Protein AF-E0DGV1-F1 (afdb_monomer)

Solvent-accessible surface area (backbone atoms only — not comparable to full-atom values): 4452 Å² total; per-residue (Å²): 132,85,48,76,63,54,54,52,62,71,65,68,62,81,59,56,55,86,63,42,53,63,56,49,32,59,47,50,63,27,57,66,57,51,70,56,52,52,66,86,40,71,64,49,40,48,54,43,52,50,50,55,54,56,32,66,38,82,64,67,53,67,63,76,79,35,44,84,67,69,83,84,125

Radius of gyration: 12.1 Å; Cα contacts (8 Å, |Δi|>4): 60; chains: 1; bounding box: 27×32×27 Å

Mean predicted aligned error: 8.53 Å

Sequence (73 aa):
METLLDDLTQSHAWLARELKEPLLELWVNDGDVFIYPDLGDPIVAIDYANLLAFASRNPVVDLESLRGFHTVS

pLDDT: mean 73.52, std 11.8, range [37.94, 85.31]

Nearest PDB structures (foldseek):
  3lqh-assembly1_A  TM=3.847E-01  e=9.155E+00  Homo sapiens

Foldseek 3Di:
DQDPLNCCLVVVDDDDPVRLLVVLLVQCADCDQHVDDPCVDVVSVVSNVSSCVSCCPPVHHDSVVSHPPPPPD

Secondary structure (DSSP, 8-state):
---HHHHHHHTT----HHHHHHHHHHHHT-IIIIIS--TTSHHHHHHHHHHHHHHHSSSP--HHHHTT-----

Organism: NCBI:txid553207

Structure (mmCIF, N/CA/C/O backbone):
data_AF-E0DGV1-F1
#
_entry.id   AF-E0DGV1-F1
#
loop_
_atom_site.group_PDB
_atom_site.id
_atom_site.type_symbol
_atom_site.label_atom_id
_atom_site.label_alt_id
_atom_site.label_comp_id
_atom_site.label_asym_id
_atom_site.label_entity_id
_atom_site.label_seq_id
_atom_site.pdbx_PDB_ins_code
_atom_site.Cartn_x
_atom_site.Cartn_y
_atom_site.Cartn_z
_atom_site.occupancy
_atom_site.B_iso_or_equiv
_atom_site.auth_seq_id
_atom_site.auth_comp_id
_atom_site.auth_asym_id
_atom_site.auth_atom_id
_atom_site.pdbx_PDB_model_num
ATOM 1 N N . MET A 1 1 ? 17.222 -8.951 0.196 1.00 44.88 1 MET A N 1
ATOM 2 C CA . MET A 1 1 ? 16.793 -7.902 1.135 1.00 44.88 1 MET A CA 1
ATOM 3 C C . MET A 1 1 ? 15.288 -8.016 1.154 1.00 44.88 1 MET A C 1
ATOM 5 O O . MET A 1 1 ? 14.674 -7.679 0.157 1.00 44.88 1 MET A O 1
ATOM 9 N N . GLU A 1 2 ? 14.746 -8.683 2.169 1.00 51.09 2 GLU A N 1
ATOM 10 C CA . GLU A 1 2 ? 13.296 -8.845 2.336 1.00 51.09 2 GLU A CA 1
ATOM 11 C C . GLU A 1 2 ? 12.710 -7.467 2.641 1.00 51.09 2 GLU A C 1
ATOM 13 O O . GLU A 1 2 ? 13.200 -6.777 3.540 1.00 51.09 2 GLU A O 1
ATOM 18 N N . THR A 1 3 ? 11.741 -7.020 1.844 1.00 61.72 3 THR A N 1
ATOM 19 C CA . THR A 1 3 ? 11.038 -5.768 2.116 1.00 61.72 3 THR A CA 1
ATOM 20 C C . THR A 1 3 ? 10.042 -6.013 3.246 1.00 61.72 3 THR A C 1
ATOM 22 O O . THR A 1 3 ? 9.526 -7.117 3.413 1.00 61.72 3 THR A O 1
ATOM 25 N N . LEU A 1 4 ? 9.745 -4.978 4.037 1.00 66.56 4 LEU A N 1
ATOM 26 C CA . LEU A 1 4 ? 8.716 -5.052 5.084 1.00 66.56 4 LEU A CA 1
ATOM 27 C C . LEU A 1 4 ? 7.355 -5.505 4.508 1.00 66.56 4 LEU A C 1
ATOM 29 O O . LEU A 1 4 ? 6.538 -6.093 5.211 1.00 66.56 4 LEU A O 1
ATOM 33 N N . LEU A 1 5 ? 7.120 -5.239 3.218 1.00 64.81 5 LEU A N 1
ATOM 34 C CA . LEU A 1 5 ? 5.927 -5.660 2.490 1.00 64.81 5 LEU A CA 1
ATOM 35 C C . LEU A 1 5 ? 5.923 -7.155 2.179 1.00 64.81 5 LEU A C 1
ATOM 37 O O . LEU A 1 5 ? 4.856 -7.764 2.229 1.00 64.81 5 LEU A O 1
ATOM 41 N N . ASP A 1 6 ? 7.080 -7.746 1.876 1.00 63.25 6 ASP A N 1
ATOM 42 C CA . ASP A 1 6 ? 7.190 -9.183 1.620 1.00 63.25 6 ASP A CA 1
ATOM 43 C C . ASP A 1 6 ? 6.879 -9.983 2.896 1.00 63.25 6 ASP A C 1
ATOM 45 O O . ASP A 1 6 ? 6.042 -10.884 2.859 1.00 63.25 6 ASP A O 1
ATOM 49 N N . ASP A 1 7 ? 7.406 -9.560 4.054 1.00 66.75 7 ASP A N 1
ATOM 50 C CA . ASP A 1 7 ? 7.113 -10.182 5.358 1.00 66.75 7 ASP A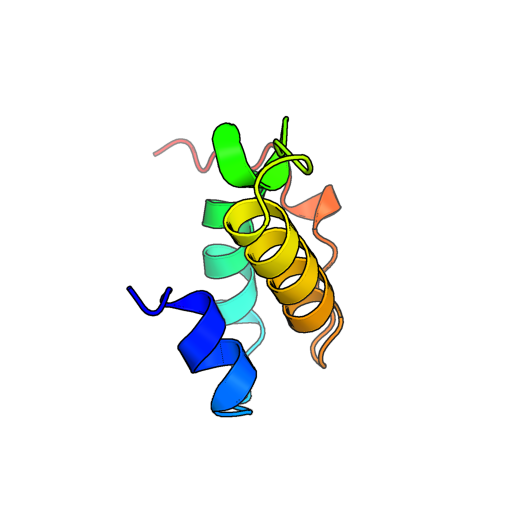 CA 1
ATOM 51 C C . ASP A 1 7 ? 5.623 -10.053 5.740 1.00 66.75 7 ASP A C 1
ATOM 53 O O . ASP A 1 7 ? 4.970 -11.035 6.099 1.00 66.75 7 ASP A O 1
ATOM 57 N N . LEU A 1 8 ? 5.019 -8.871 5.558 1.00 63.62 8 LEU A N 1
ATOM 58 C CA . LEU A 1 8 ? 3.586 -8.661 5.813 1.00 63.62 8 LEU A CA 1
ATOM 59 C C . LEU A 1 8 ? 2.685 -9.455 4.850 1.00 63.62 8 LEU A C 1
ATOM 61 O O . LEU A 1 8 ? 1.605 -9.914 5.241 1.00 63.62 8 LEU A O 1
ATOM 65 N N . THR A 1 9 ? 3.124 -9.649 3.605 1.00 61.41 9 THR A N 1
ATOM 66 C CA . THR A 1 9 ? 2.388 -10.422 2.594 1.00 61.41 9 THR A CA 1
ATOM 67 C C . THR A 1 9 ? 2.482 -11.926 2.867 1.00 61.41 9 THR A C 1
ATOM 69 O O . THR A 1 9 ? 1.464 -12.625 2.794 1.00 61.41 9 THR A O 1
ATOM 72 N N . GLN A 1 10 ? 3.665 -12.425 3.244 1.00 62.75 10 GLN A N 1
ATOM 73 C CA . GLN A 1 10 ? 3.909 -13.840 3.546 1.00 62.75 10 GLN A CA 1
ATOM 74 C C . GLN A 1 10 ? 3.337 -14.276 4.901 1.00 62.75 10 GLN A C 1
ATOM 76 O O . GLN A 1 10 ? 2.829 -15.392 5.022 1.00 62.75 10 GLN A O 1
ATOM 81 N N . SER A 1 11 ? 3.342 -13.398 5.907 1.00 61.03 11 SER A N 1
ATOM 82 C CA . SER A 1 11 ? 2.893 -13.719 7.269 1.00 61.03 11 SER A CA 1
ATOM 83 C C . SER A 1 11 ? 1.367 -13.865 7.394 1.00 61.03 11 SER A C 1
ATOM 85 O O . SER A 1 11 ? 0.855 -14.311 8.421 1.00 61.03 11 SER A O 1
ATOM 87 N N . HIS A 1 12 ? 0.593 -13.532 6.347 1.00 55.75 12 HIS A N 1
ATOM 88 C CA . HIS A 1 12 ? -0.878 -13.575 6.386 1.00 55.75 12 HIS A CA 1
ATOM 89 C C . HIS A 1 12 ? -1.480 -12.742 7.539 1.00 55.75 12 HIS A C 1
ATOM 91 O O . HIS A 1 12 ? -2.640 -12.935 7.916 1.00 55.75 12 HIS A O 1
ATOM 97 N N . ALA A 1 13 ? -0.707 -11.801 8.085 1.00 62.50 13 ALA A N 1
ATOM 98 C CA . ALA A 1 13 ? -1.082 -11.013 9.241 1.00 62.50 13 ALA A CA 1
ATOM 99 C C . ALA A 1 13 ? -2.259 -10.098 8.879 1.00 62.50 13 ALA A C 1
ATOM 101 O O . ALA A 1 13 ? -2.160 -9.211 8.030 1.00 62.50 13 ALA A O 1
ATOM 102 N N . TRP A 1 14 ? -3.408 -10.328 9.512 1.00 64.75 14 TRP A N 1
ATOM 103 C CA . TRP A 1 14 ? -4.536 -9.409 9.425 1.00 64.75 14 TRP A CA 1
ATOM 104 C C . TRP A 1 14 ? -4.190 -8.122 10.171 1.00 64.75 14 TRP A C 1
ATOM 106 O O . TRP A 1 14 ? -4.200 -8.082 11.400 1.00 64.75 14 TRP A O 1
ATOM 116 N N . LEU A 1 15 ? -3.890 -7.064 9.418 1.00 71.56 15 LEU A N 1
ATOM 117 C CA . LEU A 1 15 ? -3.757 -5.717 9.955 1.00 71.56 15 LEU A CA 1
ATOM 118 C C . LEU A 1 15 ? -5.147 -5.066 10.036 1.00 71.56 15 LEU A C 1
ATOM 120 O O . LEU A 1 15 ? -5.925 -5.119 9.079 1.00 71.56 15 LEU A O 1
ATOM 124 N N . ALA A 1 16 ? -5.469 -4.444 11.172 1.00 78.50 16 ALA A N 1
ATOM 125 C CA . ALA A 1 16 ? -6.691 -3.651 11.301 1.00 78.50 16 ALA A CA 1
ATOM 126 C C . ALA A 1 16 ? -6.677 -2.476 10.305 1.00 78.50 16 ALA A C 1
ATOM 128 O O . ALA A 1 16 ? -5.609 -1.950 9.984 1.00 78.50 16 ALA A O 1
ATOM 129 N N . ARG A 1 17 ? -7.858 -2.039 9.839 1.00 78.75 17 ARG A N 1
ATOM 130 C CA . ARG A 1 17 ? -7.993 -0.957 8.842 1.00 78.75 17 ARG A CA 1
ATOM 131 C C . ARG A 1 17 ? -7.207 0.298 9.235 1.00 78.75 17 ARG A C 1
ATOM 133 O O . ARG A 1 17 ? -6.460 0.822 8.421 1.00 78.75 17 ARG A O 1
ATOM 140 N N . GLU A 1 18 ? -7.317 0.684 10.505 1.00 82.06 18 GLU A N 1
ATOM 141 C CA . GLU A 1 18 ? -6.683 1.869 11.099 1.00 82.06 18 GLU A CA 1
ATOM 142 C C . GLU A 1 18 ? -5.150 1.848 11.023 1.00 82.06 18 GLU A C 1
ATOM 144 O O . GLU A 1 18 ? -4.517 2.896 11.017 1.00 82.06 18 GLU A O 1
ATOM 149 N N . LEU A 1 19 ? -4.541 0.661 10.950 1.00 82.12 19 LEU A N 1
ATOM 150 C CA . LEU A 1 19 ? -3.096 0.498 10.772 1.00 82.12 19 LEU A CA 1
ATOM 151 C C . LEU A 1 19 ? -2.719 0.317 9.297 1.00 82.12 19 LEU A C 1
ATOM 153 O O . LEU A 1 19 ? -1.595 0.606 8.898 1.00 82.12 19 LEU A O 1
ATOM 157 N N . LYS A 1 20 ? -3.658 -0.172 8.484 1.00 81.56 20 LYS A N 1
ATOM 158 C CA . LYS A 1 20 ? -3.465 -0.453 7.062 1.00 81.56 20 LYS A CA 1
ATOM 159 C C . LYS A 1 20 ? -3.494 0.819 6.219 1.00 81.56 20 LYS A C 1
ATOM 161 O O . LYS A 1 20 ? -2.679 0.951 5.315 1.00 81.56 20 LYS A O 1
ATOM 166 N N . GLU A 1 21 ? -4.405 1.740 6.521 1.00 83.12 21 GLU A N 1
ATOM 167 C CA . GLU A 1 21 ? -4.528 3.033 5.835 1.00 83.12 21 GLU A CA 1
ATOM 168 C C . GLU A 1 21 ? -3.236 3.875 5.892 1.00 83.12 21 GLU A C 1
ATOM 170 O O . GLU A 1 21 ? -2.725 4.185 4.818 1.00 83.12 21 GLU A O 1
ATOM 175 N N . PRO A 1 22 ? -2.625 4.169 7.060 1.00 82.25 22 PRO A N 1
ATOM 176 C CA . PRO A 1 22 ? -1.393 4.968 7.111 1.00 82.25 22 PRO A CA 1
ATOM 177 C C . PRO A 1 22 ? -0.188 4.257 6.481 1.00 82.25 22 PRO A C 1
ATOM 179 O O . PRO A 1 22 ? 0.712 4.903 5.947 1.00 82.25 22 PRO A O 1
ATOM 182 N N . LEU A 1 23 ? -0.163 2.921 6.518 1.00 79.38 23 LEU A N 1
ATOM 183 C CA . LEU A 1 23 ? 0.900 2.148 5.885 1.00 79.38 23 LEU A CA 1
ATOM 184 C C . LEU A 1 23 ? 0.780 2.204 4.358 1.00 79.38 23 LEU A C 1
ATOM 186 O O . LEU A 1 23 ? 1.772 2.444 3.686 1.00 79.38 23 LEU A O 1
ATOM 190 N N . LEU A 1 24 ? -0.427 2.057 3.806 1.00 82.31 24 LEU A N 1
ATOM 191 C CA . LEU A 1 24 ? -0.669 2.212 2.369 1.00 82.31 24 LEU A CA 1
ATOM 192 C C . LEU A 1 24 ? -0.491 3.661 1.895 1.00 82.31 24 LEU A C 1
ATOM 194 O O . LEU A 1 24 ? -0.006 3.864 0.787 1.00 82.31 24 LEU A O 1
ATOM 198 N N . GLU A 1 25 ? -0.829 4.655 2.722 1.00 84.75 25 GLU A N 1
ATOM 199 C CA . GLU A 1 25 ? -0.613 6.080 2.429 1.00 84.75 25 GLU A CA 1
ATOM 200 C C . GLU A 1 25 ? 0.873 6.393 2.209 1.00 84.75 25 GLU A C 1
ATOM 202 O O . GLU A 1 25 ? 1.226 7.091 1.260 1.00 84.75 25 GLU A O 1
ATOM 207 N N . LEU A 1 26 ? 1.766 5.843 3.036 1.00 82.06 26 LEU A N 1
ATOM 208 C CA . LEU A 1 26 ? 3.205 6.057 2.867 1.00 82.06 26 LEU A CA 1
ATOM 209 C C . LEU A 1 26 ? 3.711 5.517 1.518 1.00 82.06 26 LEU A C 1
ATOM 211 O O . LEU A 1 26 ? 4.570 6.127 0.894 1.00 82.06 26 LEU A O 1
ATOM 215 N N . TRP A 1 27 ? 3.160 4.393 1.064 1.00 77.81 27 TRP A N 1
ATOM 216 C CA . TRP A 1 27 ? 3.615 3.696 -0.139 1.00 77.81 27 TRP A CA 1
ATOM 217 C C . TRP A 1 27 ? 2.979 4.253 -1.415 1.00 77.81 27 TRP A C 1
ATOM 219 O O . TRP A 1 27 ? 3.647 4.364 -2.434 1.00 77.81 27 TRP A O 1
ATOM 229 N N . VAL A 1 28 ? 1.699 4.641 -1.372 1.00 79.06 28 VAL A N 1
ATOM 230 C CA . VAL A 1 28 ? 0.987 5.222 -2.527 1.00 79.06 28 VAL A CA 1
ATOM 231 C C . VAL A 1 28 ? 1.513 6.615 -2.891 1.00 79.06 28 VAL A C 1
ATOM 233 O O . VAL A 1 28 ? 1.406 7.039 -4.040 1.00 79.06 28 VAL A O 1
ATOM 236 N N . ASN A 1 29 ? 2.077 7.327 -1.911 1.00 76.75 29 ASN A N 1
ATOM 237 C CA . ASN A 1 29 ? 2.715 8.627 -2.106 1.00 76.75 29 ASN A CA 1
ATOM 238 C C . ASN A 1 29 ? 4.232 8.508 -2.351 1.00 76.75 29 ASN A C 1
ATOM 240 O O . ASN A 1 29 ? 4.889 9.527 -2.567 1.00 76.75 29 ASN A O 1
ATOM 244 N N . ASP A 1 30 ? 4.788 7.292 -2.354 1.00 75.69 30 ASP A N 1
ATOM 245 C CA . ASP A 1 30 ? 6.177 7.063 -2.735 1.00 75.69 30 ASP A CA 1
ATOM 246 C C . ASP A 1 30 ? 6.329 7.124 -4.265 1.00 75.69 30 ASP A C 1
ATOM 248 O O . ASP A 1 30 ? 5.667 6.408 -5.030 1.00 75.69 30 ASP A O 1
ATOM 252 N N . GLY A 1 31 ? 7.180 8.048 -4.716 1.00 66.38 31 GLY A N 1
ATOM 253 C CA . GLY A 1 31 ? 7.334 8.389 -6.127 1.00 66.38 31 GLY A CA 1
ATOM 254 C C . GLY A 1 31 ? 7.936 7.269 -6.973 1.00 66.38 31 GLY A C 1
ATOM 255 O O . GLY A 1 31 ? 7.516 7.086 -8.118 1.00 66.38 31 GLY A O 1
ATOM 256 N N . ASP A 1 32 ? 8.873 6.518 -6.396 1.00 63.44 32 ASP A N 1
ATOM 257 C CA . ASP A 1 32 ? 9.609 5.445 -7.067 1.00 63.44 32 ASP A CA 1
ATOM 258 C C . ASP 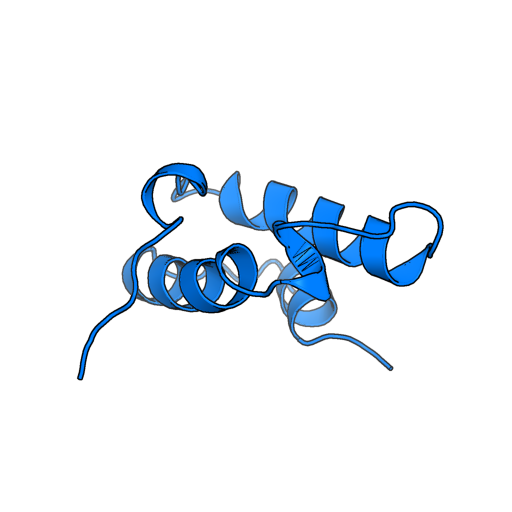A 1 32 ? 8.794 4.145 -7.128 1.00 63.44 32 ASP A C 1
ATOM 260 O O . ASP A 1 32 ? 8.918 3.376 -8.081 1.00 63.44 32 ASP A O 1
ATOM 264 N N . VAL A 1 33 ? 7.926 3.903 -6.139 1.00 62.12 33 VAL A N 1
ATOM 265 C CA . VAL A 1 33 ? 7.209 2.623 -6.011 1.00 62.12 33 VAL A CA 1
ATOM 266 C C . VAL A 1 33 ? 5.795 2.656 -6.598 1.00 62.12 33 VAL A C 1
ATOM 268 O O . VAL A 1 33 ? 5.340 1.635 -7.117 1.00 62.12 33 VAL A O 1
ATOM 271 N N . PHE A 1 34 ? 5.078 3.787 -6.544 1.00 67.75 34 PHE A N 1
ATOM 272 C CA . PHE A 1 34 ? 3.660 3.814 -6.941 1.00 67.75 34 PHE A CA 1
ATOM 273 C C . PHE A 1 34 ? 3.276 4.887 -7.962 1.00 67.75 34 PHE A C 1
ATOM 275 O O . PHE A 1 34 ? 2.393 4.647 -8.788 1.00 67.75 34 PHE A O 1
ATOM 282 N N . ILE A 1 35 ? 3.930 6.052 -7.955 1.00 69.31 35 ILE A N 1
ATOM 283 C CA . ILE A 1 35 ? 3.609 7.136 -8.903 1.00 69.31 35 ILE A CA 1
ATOM 284 C C . ILE A 1 35 ? 4.210 6.853 -10.285 1.00 69.31 35 ILE A C 1
ATOM 286 O O . ILE A 1 35 ? 3.553 7.087 -11.302 1.00 69.31 35 ILE A O 1
ATOM 290 N N . TYR A 1 36 ? 5.443 6.344 -10.326 1.00 73.31 36 TYR A N 1
ATOM 291 C CA . TYR A 1 36 ? 6.141 5.988 -11.560 1.00 73.31 36 TYR A CA 1
ATOM 292 C C . TYR A 1 36 ? 6.915 4.665 -11.400 1.00 73.31 36 TYR A C 1
ATOM 294 O O . TYR A 1 36 ? 8.141 4.660 -11.479 1.00 73.31 36 TYR A O 1
ATOM 302 N N . PRO A 1 37 ? 6.221 3.532 -11.163 1.00 75.56 37 PRO A N 1
ATOM 303 C CA . PRO A 1 37 ? 6.896 2.262 -10.932 1.00 75.56 37 PRO A CA 1
ATOM 304 C C . PRO A 1 37 ? 7.709 1.843 -12.162 1.00 75.56 37 PRO A C 1
ATOM 306 O O . PRO A 1 37 ? 7.159 1.690 -13.259 1.00 75.56 37 PRO A O 1
ATOM 309 N N . ASP A 1 38 ? 9.007 1.597 -11.977 1.00 81.44 38 ASP A N 1
ATOM 310 C CA . ASP A 1 38 ? 9.838 0.949 -12.992 1.00 81.44 38 ASP A CA 1
ATOM 311 C C . ASP A 1 38 ? 9.513 -0.549 -13.038 1.00 81.44 38 ASP A C 1
ATOM 313 O O . ASP A 1 38 ? 10.179 -1.385 -12.442 1.00 81.44 38 ASP A O 1
ATOM 317 N N . LEU A 1 39 ? 8.444 -0.906 -13.753 1.00 80.25 39 LEU A N 1
ATOM 318 C CA . LEU A 1 39 ? 8.019 -2.305 -13.913 1.00 80.25 39 LEU A CA 1
ATOM 319 C C . LEU A 1 39 ? 9.016 -3.156 -14.728 1.00 80.25 39 LEU A C 1
ATOM 321 O O . LEU A 1 39 ? 8.791 -4.353 -14.915 1.00 80.25 39 LEU A O 1
ATOM 325 N N . GLY A 1 40 ? 10.082 -2.542 -15.256 1.00 84.19 40 GLY A N 1
ATOM 326 C CA . GLY A 1 40 ? 11.222 -3.240 -15.842 1.00 84.19 40 GLY A CA 1
ATOM 327 C C . GLY A 1 40 ? 12.128 -3.865 -14.781 1.00 84.19 40 GLY A C 1
ATOM 328 O O . GLY A 1 40 ? 12.767 -4.885 -15.054 1.00 84.19 40 GLY A O 1
ATOM 329 N N . ASP A 1 41 ? 12.137 -3.304 -13.572 1.00 84.50 41 ASP A N 1
ATOM 330 C CA . ASP A 1 41 ? 12.792 -3.883 -12.415 1.00 84.50 41 ASP A CA 1
ATOM 331 C C . ASP A 1 41 ? 11.888 -4.942 -11.744 1.00 84.50 41 ASP A C 1
ATOM 333 O O . ASP A 1 41 ? 10.754 -4.661 -11.334 1.00 84.50 41 ASP A O 1
ATOM 337 N N . PRO A 1 42 ? 12.361 -6.195 -11.616 1.00 82.62 42 PRO A N 1
ATOM 338 C CA . PRO A 1 42 ? 11.553 -7.274 -11.061 1.00 82.62 42 PRO A CA 1
ATOM 339 C C . PRO A 1 42 ? 11.230 -7.083 -9.574 1.00 82.62 42 PRO A C 1
ATOM 341 O O . PRO A 1 42 ? 10.243 -7.648 -9.113 1.00 82.62 42 PRO A O 1
ATOM 344 N N . ILE A 1 43 ? 12.024 -6.315 -8.821 1.00 81.94 43 ILE A N 1
ATOM 345 C CA . ILE A 1 43 ? 11.770 -6.045 -7.400 1.00 81.94 43 ILE A CA 1
ATOM 346 C C . ILE A 1 43 ? 10.610 -5.055 -7.285 1.00 81.94 43 ILE A C 1
ATOM 348 O O . ILE A 1 43 ? 9.635 -5.343 -6.594 1.00 81.94 43 ILE A O 1
ATOM 352 N N . VAL A 1 44 ? 10.654 -3.959 -8.048 1.00 80.69 44 VAL A N 1
ATOM 353 C CA . VAL A 1 44 ? 9.571 -2.961 -8.089 1.00 80.69 44 VAL A CA 1
ATOM 354 C C . VAL A 1 44 ? 8.255 -3.591 -8.551 1.00 80.69 44 VAL A C 1
ATOM 356 O O . VAL A 1 44 ? 7.203 -3.344 -7.960 1.00 80.69 44 VAL A O 1
ATOM 359 N N . ALA A 1 45 ? 8.296 -4.465 -9.561 1.00 83.69 45 ALA A N 1
ATOM 360 C CA . ALA A 1 45 ? 7.110 -5.181 -10.028 1.00 83.69 45 ALA A CA 1
ATOM 361 C C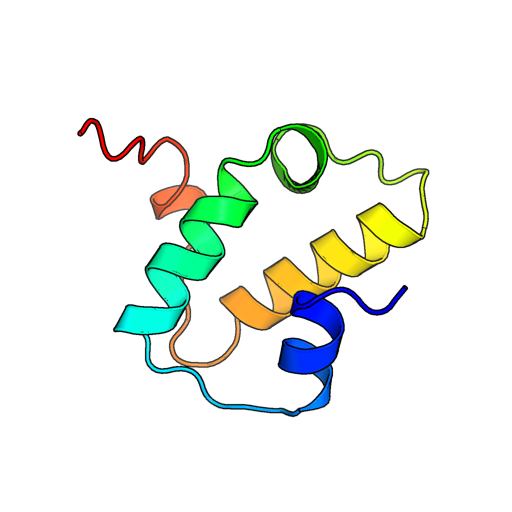 . ALA A 1 45 ? 6.486 -6.087 -8.944 1.00 83.69 45 ALA A C 1
ATOM 363 O O . ALA A 1 45 ? 5.258 -6.180 -8.852 1.00 83.69 45 ALA A O 1
ATOM 364 N N . ILE A 1 46 ? 7.312 -6.741 -8.117 1.00 83.56 46 ILE A N 1
ATOM 365 C CA . ILE A 1 46 ? 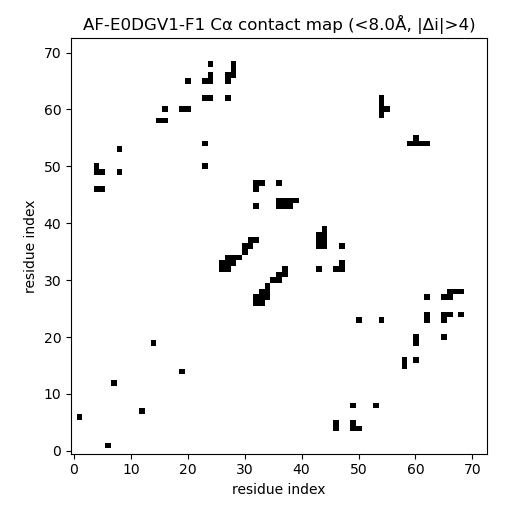6.851 -7.579 -6.999 1.00 83.56 46 ILE A CA 1
ATOM 366 C C . ILE A 1 46 ? 6.256 -6.715 -5.885 1.00 83.56 46 ILE A C 1
ATOM 368 O O . ILE A 1 46 ? 5.142 -6.997 -5.441 1.00 83.56 46 ILE A O 1
ATOM 372 N N . ASP A 1 47 ? 6.940 -5.647 -5.468 1.00 79.06 47 ASP A N 1
ATOM 373 C CA . ASP A 1 47 ? 6.438 -4.742 -4.427 1.00 79.06 47 ASP A CA 1
ATOM 374 C C . ASP A 1 47 ? 5.105 -4.094 -4.846 1.00 79.06 47 ASP A C 1
ATOM 376 O O . ASP A 1 47 ? 4.160 -4.046 -4.055 1.00 79.06 47 ASP A O 1
ATOM 380 N N . TYR A 1 48 ? 4.967 -3.696 -6.115 1.00 80.81 48 TYR A N 1
ATOM 381 C CA . TYR A 1 48 ? 3.716 -3.157 -6.655 1.00 80.81 48 TYR A CA 1
ATOM 382 C C . TYR A 1 48 ? 2.566 -4.179 -6.605 1.00 80.81 48 TYR A C 1
ATOM 384 O O . TYR A 1 48 ? 1.454 -3.867 -6.167 1.00 80.81 48 TYR A O 1
ATOM 392 N N . ALA A 1 49 ? 2.825 -5.428 -7.006 1.00 84.12 49 ALA A N 1
ATOM 393 C CA . ALA A 1 49 ? 1.833 -6.501 -6.943 1.00 84.12 49 ALA A CA 1
ATOM 394 C C . ALA A 1 49 ? 1.429 -6.832 -5.495 1.00 84.12 49 ALA A C 1
ATOM 396 O O . ALA A 1 49 ? 0.240 -7.014 -5.204 1.00 84.12 49 ALA A O 1
ATOM 397 N N . ASN A 1 50 ? 2.400 -6.858 -4.580 1.00 81.75 50 ASN A N 1
ATOM 398 C CA . ASN A 1 50 ? 2.176 -7.068 -3.154 1.00 81.75 50 ASN A CA 1
ATOM 399 C C . ASN A 1 50 ? 1.319 -5.945 -2.554 1.00 81.75 50 ASN A C 1
ATOM 401 O O . ASN A 1 50 ? 0.392 -6.227 -1.793 1.00 81.75 50 ASN A O 1
ATOM 405 N N . LEU A 1 51 ? 1.543 -4.688 -2.952 1.00 80.19 51 LEU A N 1
ATOM 406 C CA . LEU A 1 51 ? 0.754 -3.554 -2.476 1.00 80.19 51 LEU A CA 1
ATOM 407 C C . LEU A 1 51 ? -0.720 -3.679 -2.889 1.00 80.19 51 LEU A C 1
ATOM 409 O O . LEU A 1 51 ? -1.616 -3.533 -2.054 1.00 80.19 51 LEU A O 1
ATOM 413 N N . LEU A 1 52 ? -0.984 -4.013 -4.156 1.00 83.19 52 LEU A N 1
ATOM 414 C CA . LEU A 1 52 ? -2.343 -4.234 -4.661 1.00 83.19 52 LEU A CA 1
ATOM 415 C C . LEU A 1 52 ? -3.036 -5.400 -3.942 1.00 83.19 52 LEU A C 1
ATOM 417 O O . LEU A 1 52 ? -4.211 -5.301 -3.564 1.00 83.19 52 LEU A O 1
ATOM 421 N N . ALA A 1 53 ? -2.311 -6.499 -3.722 1.00 83.50 53 ALA A N 1
ATOM 422 C CA . ALA A 1 53 ? -2.817 -7.657 -2.996 1.00 83.50 53 ALA A CA 1
ATOM 423 C C . ALA A 1 53 ? -3.133 -7.310 -1.534 1.00 83.50 53 ALA A C 1
ATOM 425 O O . ALA A 1 53 ? -4.186 -7.697 -1.019 1.00 83.50 53 ALA A O 1
ATOM 426 N N . PHE A 1 54 ? -2.263 -6.543 -0.876 1.00 81.00 54 PHE A N 1
ATOM 427 C CA . PHE A 1 54 ? -2.464 -6.094 0.494 1.00 81.00 54 PHE A CA 1
ATOM 428 C C . PHE A 1 54 ? -3.671 -5.159 0.597 1.00 81.00 54 PHE A C 1
ATOM 430 O O . PHE A 1 54 ? -4.550 -5.402 1.425 1.00 81.00 54 PHE A O 1
ATOM 437 N N . ALA A 1 55 ? -3.794 -4.165 -0.289 1.00 83.94 55 ALA A N 1
ATOM 438 C CA . ALA A 1 55 ? -4.933 -3.246 -0.366 1.00 83.94 55 ALA A CA 1
ATOM 439 C C . ALA A 1 55 ? -6.273 -3.974 -0.555 1.00 83.94 55 ALA A C 1
ATOM 441 O O . ALA A 1 55 ? -7.249 -3.659 0.132 1.00 83.94 55 ALA A O 1
ATOM 442 N N . SER A 1 56 ? -6.285 -5.023 -1.378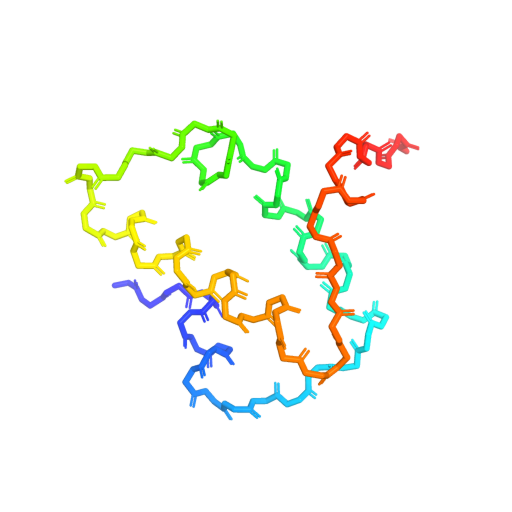 1.00 85.31 56 SER A N 1
ATOM 443 C CA . SER A 1 56 ? -7.474 -5.826 -1.694 1.00 85.31 56 SER A CA 1
ATOM 444 C C . SER A 1 56 ? -7.880 -6.827 -0.601 1.00 85.31 56 SER A C 1
ATOM 446 O O . SER A 1 56 ? -8.974 -7.388 -0.659 1.00 85.31 56 SER A O 1
ATOM 448 N N . ARG A 1 57 ? -7.039 -7.077 0.414 1.00 82.06 57 ARG A N 1
ATOM 449 C CA . ARG A 1 57 ? -7.393 -7.954 1.548 1.00 82.06 57 ARG A CA 1
ATOM 450 C C . ARG A 1 57 ? -8.337 -7.256 2.520 1.00 82.06 57 ARG A C 1
ATOM 452 O O . ARG A 1 57 ? -8.162 -6.079 2.804 1.00 82.06 57 ARG A O 1
ATOM 459 N N . ASN A 1 58 ? -9.301 -7.985 3.081 1.00 75.25 58 ASN A N 1
ATOM 460 C CA . ASN A 1 58 ? -10.276 -7.415 4.010 1.00 75.25 58 ASN A CA 1
ATOM 461 C C . ASN A 1 58 ? -9.590 -6.942 5.314 1.00 75.25 58 ASN A C 1
ATOM 463 O O . ASN A 1 58 ? -8.904 -7.756 5.934 1.00 75.25 58 ASN A O 1
ATOM 467 N N . PRO A 1 59 ? -9.772 -5.683 5.756 1.00 82.31 59 PRO A N 1
ATOM 468 C CA . PRO A 1 59 ? -10.634 -4.644 5.182 1.00 82.31 59 PRO A CA 1
ATOM 469 C C . PRO A 1 59 ? -10.036 -4.019 3.915 1.00 82.31 59 PRO A C 1
ATOM 471 O O . PRO A 1 59 ? -8.897 -3.556 3.931 1.00 82.31 59 PRO A O 1
ATOM 474 N N . VAL A 1 60 ? -10.812 -4.004 2.826 1.00 84.12 60 VAL A N 1
ATOM 475 C CA . VAL A 1 60 ? -10.387 -3.429 1.538 1.00 84.12 60 VAL A CA 1
ATOM 476 C C . VAL A 1 60 ? -10.138 -1.931 1.699 1.00 84.12 60 VAL A C 1
ATOM 478 O O . VAL A 1 60 ? -1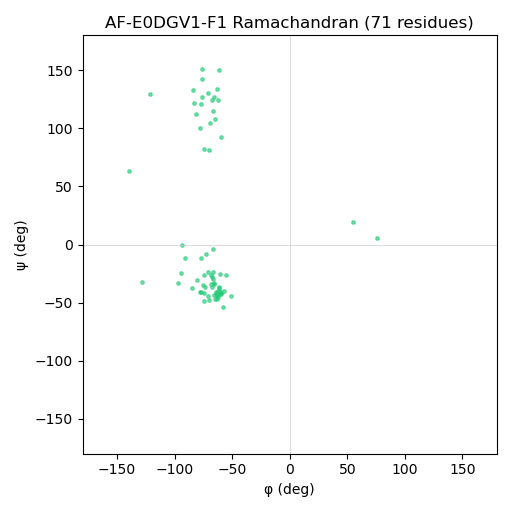0.954 -1.232 2.303 1.00 84.12 60 VAL A O 1
ATOM 481 N N . VAL A 1 61 ? -9.016 -1.453 1.164 1.00 85.00 61 VAL A N 1
ATOM 482 C CA . VAL A 1 61 ? -8.631 -0.037 1.177 1.00 85.00 61 VAL A CA 1
ATOM 483 C C . VAL A 1 61 ? -8.453 0.432 -0.260 1.00 85.00 61 VAL A C 1
ATOM 485 O O . VAL A 1 61 ? -7.760 -0.216 -1.041 1.00 85.00 61 VAL A O 1
ATOM 488 N N . ASP A 1 62 ? -9.096 1.545 -0.597 1.00 84.88 62 ASP A N 1
ATOM 489 C CA . ASP A 1 62 ? -8.968 2.178 -1.905 1.00 84.88 62 ASP A CA 1
ATOM 490 C C . ASP A 1 62 ? -7.696 3.032 -1.941 1.00 84.88 62 ASP A C 1
ATOM 492 O O . ASP A 1 62 ? -7.588 4.029 -1.229 1.00 84.88 62 ASP A O 1
ATOM 496 N N . LEU A 1 63 ? -6.718 2.617 -2.750 1.00 83.06 63 LEU A N 1
ATOM 497 C CA . LEU A 1 63 ? -5.424 3.302 -2.851 1.00 83.06 63 LEU A CA 1
ATOM 498 C C . LEU A 1 63 ? -5.565 4.702 -3.453 1.00 83.06 63 LEU A C 1
ATOM 500 O O . LEU A 1 63 ? -4.875 5.628 -3.038 1.00 83.06 63 LEU A O 1
ATOM 504 N N . GLU A 1 64 ? -6.505 4.883 -4.380 1.00 80.56 64 GLU A N 1
ATOM 505 C CA . GLU A 1 64 ? -6.726 6.172 -5.034 1.00 80.56 64 GLU A CA 1
ATOM 506 C C . GLU A 1 64 ? -7.274 7.231 -4.075 1.00 80.56 64 GLU A C 1
ATOM 508 O O . GLU A 1 64 ? -6.982 8.413 -4.251 1.00 80.56 64 GLU A O 1
ATOM 513 N N . SER A 1 65 ? -8.002 6.814 -3.039 1.00 81.94 65 SER A N 1
ATOM 514 C CA . SER A 1 65 ? -8.462 7.672 -1.944 1.00 81.94 65 SER A CA 1
ATOM 515 C C . SER A 1 65 ? -7.335 8.123 -1.010 1.00 81.94 65 SER A C 1
ATOM 517 O O . SER A 1 65 ? -7.475 9.151 -0.355 1.00 81.94 65 SER A O 1
ATOM 519 N N . LEU A 1 66 ? -6.228 7.377 -0.946 1.00 80.00 66 LEU A N 1
ATOM 520 C CA . LEU A 1 66 ? -5.043 7.712 -0.143 1.00 80.00 66 LEU A CA 1
ATOM 521 C C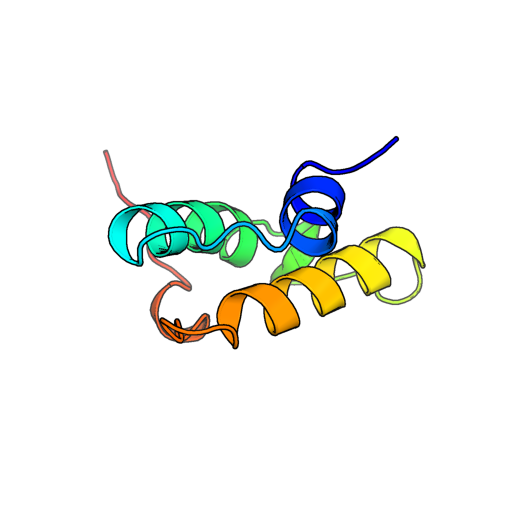 . LEU A 1 66 ? -4.012 8.540 -0.927 1.00 80.00 66 LEU A C 1
ATOM 523 O O . LEU A 1 66 ? -3.066 9.093 -0.364 1.00 80.00 66 LEU A O 1
ATOM 527 N N . ARG A 1 67 ? -4.180 8.638 -2.246 1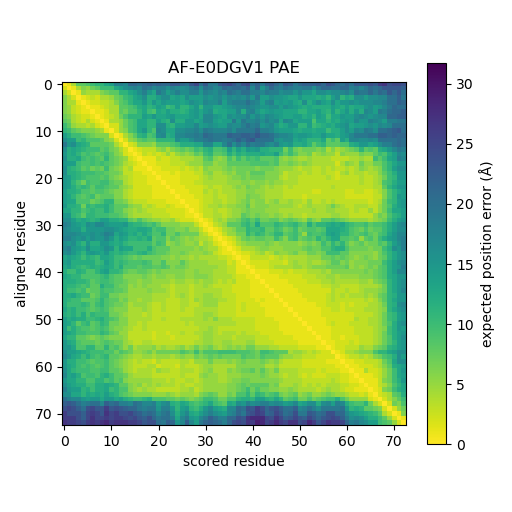.00 74.25 67 ARG A N 1
ATOM 528 C CA . ARG A 1 67 ? -3.291 9.401 -3.117 1.00 74.25 67 ARG A CA 1
ATOM 529 C C . ARG A 1 67 ? -3.476 10.900 -2.891 1.00 74.25 67 ARG A C 1
ATOM 531 O O . ARG A 1 67 ? -4.592 11.414 -2.933 1.00 74.25 67 ARG A O 1
ATOM 538 N N . GLY A 1 68 ? -2.371 11.619 -2.703 1.00 66.88 68 GLY A N 1
ATOM 539 C CA . GLY A 1 68 ? -2.411 13.062 -2.462 1.00 66.88 68 GLY A CA 1
ATOM 540 C C . GLY A 1 68 ? -2.849 13.439 -1.044 1.00 66.88 68 GLY A C 1
ATOM 541 O O . GLY A 1 68 ? -2.958 14.632 -0.750 1.00 66.88 68 GLY A O 1
ATOM 542 N N . PHE A 1 69 ? -3.037 12.457 -0.151 1.00 59.06 69 PHE A N 1
ATOM 543 C CA . PHE A 1 69 ? -3.030 12.694 1.289 1.00 59.06 69 PHE A CA 1
ATOM 544 C C . PHE A 1 69 ? -1.597 13.029 1.715 1.00 59.06 69 PHE A C 1
ATOM 546 O O . PHE A 1 69 ? -0.829 12.204 2.188 1.00 59.06 69 PHE A O 1
ATOM 553 N N . HIS A 1 70 ? -1.215 14.287 1.516 1.00 52.00 70 HIS A N 1
ATOM 554 C CA . HIS A 1 70 ? -0.180 14.888 2.334 1.00 52.00 70 HIS A CA 1
ATOM 555 C C . HIS A 1 70 ? -0.858 15.242 3.650 1.00 52.00 70 HIS A C 1
ATOM 557 O O . HIS A 1 70 ? -1.549 16.261 3.735 1.00 52.00 70 HIS A O 1
ATOM 563 N N . THR A 1 71 ? -0.674 14.421 4.682 1.00 44.53 71 THR A N 1
ATOM 564 C CA . THR A 1 71 ? -0.811 14.934 6.044 1.00 44.53 71 THR A CA 1
ATOM 565 C C . THR A 1 71 ? 0.231 16.043 6.189 1.00 44.53 71 THR A C 1
ATOM 567 O O . THR A 1 71 ? 1.404 15.800 6.453 1.00 44.53 71 THR A O 1
ATOM 570 N N . VAL A 1 72 ? -0.187 17.278 5.907 1.00 40.62 72 VAL A N 1
ATOM 571 C CA . VAL A 1 72 ? 0.546 18.480 6.275 1.00 40.62 72 VAL A CA 1
ATOM 572 C C . VAL A 1 72 ? 0.538 18.499 7.795 1.00 40.62 72 VAL A C 1
ATOM 574 O O . VAL A 1 72 ? -0.506 18.735 8.405 1.00 40.62 72 VAL A O 1
ATOM 577 N N . SER A 1 73 ? 1.692 18.234 8.395 1.00 37.94 73 SER A N 1
ATOM 578 C CA . SER A 1 73 ? 1.983 18.636 9.765 1.00 37.94 73 SER A CA 1
ATOM 579 C C . SER A 1 73 ? 3.339 19.309 9.837 1.00 37.94 73 SER A C 1
ATOM 581 O O . SER A 1 73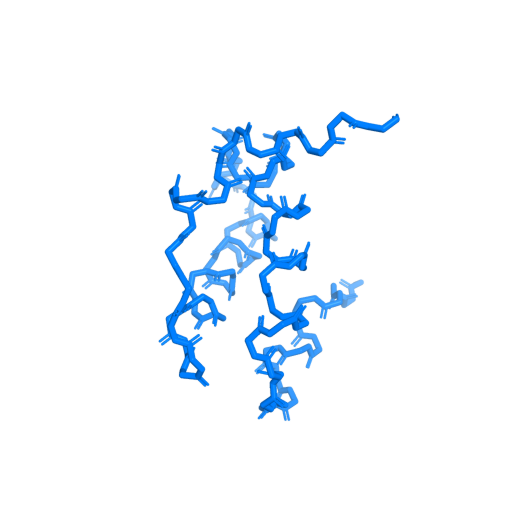 ? 4.217 18.990 9.006 1.00 37.94 73 SER A O 1
#